Protein AF-A0A354IYD2-F1 (afdb_monomer_lite)

pLDDT: mean 78.82, std 22.18, range [37.38, 97.06]

Sequence (117 aa):
MNTYEIEALPAQILPDHYYRPKVRNRRDLLRRWYMNLEVVHVSRGAIQLKSGDKHVRVLGEALIASAPTEPSYVIYLSSLNEWEIPPDVALNETEKQDIVSAIRKHFQDSSLIVEFE

Foldseek 3Di:
DDDDDDDDDDDDDDDDDDDDPPDDDPVVVVVPAAQPWAFPDDDQFWTWIDRVQWIAIWTWGADDDPDLPDARIETELVRQFAIPVVGPHGDDPRSSVNVVVNVCVVCVVVSGHYHYD

Radius of gyration: 26.14 Å; chains: 1; bounding box: 48×88×35 Å

Structure (mmCIF, N/CA/C/O backbone):
data_AF-A0A354IYD2-F1
#
_entry.id   AF-A0A354IYD2-F1
#
loop_
_atom_site.group_PDB
_atom_site.id
_atom_site.type_symbol
_atom_s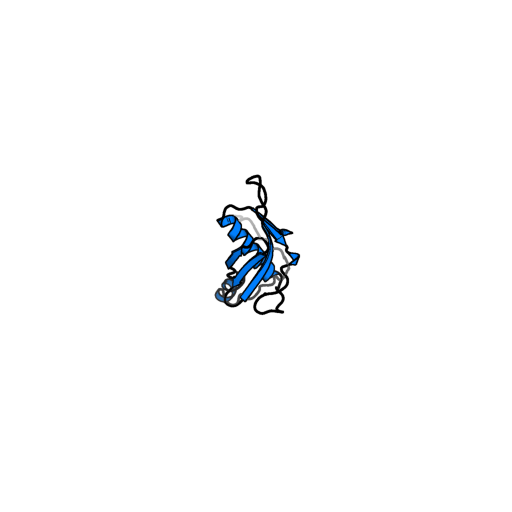ite.label_atom_id
_atom_site.label_alt_id
_atom_site.label_comp_id
_atom_site.label_asym_id
_atom_site.label_entity_id
_atom_site.label_seq_id
_atom_site.pdbx_PDB_ins_code
_atom_site.Cartn_x
_atom_site.Cartn_y
_atom_site.Cartn_z
_atom_site.occupancy
_atom_site.B_iso_or_equiv
_atom_site.auth_seq_id
_atom_site.auth_comp_id
_atom_site.auth_asym_id
_atom_site.auth_atom_id
_atom_site.pdbx_PDB_model_num
ATOM 1 N N . MET A 1 1 ? 32.714 78.126 10.756 1.00 41.38 1 MET A N 1
ATOM 2 C CA . MET A 1 1 ? 31.511 77.278 10.887 1.00 41.38 1 MET A CA 1
ATOM 3 C C . MET A 1 1 ? 31.955 75.847 10.659 1.00 41.38 1 MET A C 1
ATOM 5 O O . MET A 1 1 ? 32.345 75.516 9.548 1.00 41.38 1 MET A O 1
ATOM 9 N N . ASN A 1 2 ? 32.019 75.072 11.741 1.00 37.38 2 ASN A N 1
ATOM 10 C CA . ASN A 1 2 ? 32.428 73.668 11.747 1.00 37.38 2 ASN A CA 1
ATOM 11 C C . ASN A 1 2 ? 31.279 72.797 11.237 1.00 37.38 2 ASN A C 1
ATOM 13 O O . ASN A 1 2 ? 30.145 72.982 11.675 1.00 37.38 2 ASN A O 1
ATOM 17 N N . THR A 1 3 ? 31.584 71.844 10.359 1.00 41.84 3 THR A N 1
ATOM 18 C CA . THR A 1 3 ? 30.668 70.757 9.989 1.00 41.84 3 THR A CA 1
ATOM 19 C C . THR A 1 3 ? 31.317 69.450 10.425 1.00 41.84 3 THR A C 1
ATOM 21 O O . THR A 1 3 ? 32.501 69.240 10.172 1.00 41.84 3 THR A O 1
ATOM 24 N N . TYR A 1 4 ? 30.556 68.646 11.160 1.00 49.47 4 TYR A N 1
ATOM 25 C CA . TYR A 1 4 ? 30.983 67.417 11.819 1.00 49.47 4 TYR A CA 1
ATOM 26 C C . TYR A 1 4 ? 31.017 66.209 10.860 1.00 49.47 4 TYR A C 1
ATOM 28 O O . TYR A 1 4 ? 30.323 66.201 9.846 1.00 49.47 4 TYR A O 1
ATOM 36 N N . GLU A 1 5 ? 31.852 65.241 11.258 1.00 43.84 5 GLU A N 1
ATOM 37 C CA . GLU A 1 5 ? 32.074 63.831 10.867 1.00 43.84 5 GLU A CA 1
ATOM 38 C C . GLU A 1 5 ? 30.857 63.079 10.262 1.00 43.84 5 GLU A C 1
ATOM 40 O O . GLU A 1 5 ? 29.709 63.447 10.486 1.00 43.84 5 GLU A O 1
ATOM 45 N N . ILE A 1 6 ? 31.003 61.990 9.493 1.00 48.09 6 ILE A N 1
ATOM 46 C CA . ILE A 1 6 ? 31.427 60.650 9.953 1.00 48.09 6 ILE A CA 1
ATOM 47 C C . ILE A 1 6 ? 31.894 59.800 8.755 1.00 48.09 6 ILE A C 1
ATOM 49 O O . ILE A 1 6 ? 31.168 59.627 7.775 1.00 48.09 6 ILE A O 1
ATOM 53 N N . GLU A 1 7 ? 33.095 59.229 8.871 1.00 41.41 7 GLU A N 1
ATOM 54 C CA . GLU A 1 7 ? 33.611 58.153 8.020 1.00 41.41 7 GLU A CA 1
ATOM 55 C C . GLU A 1 7 ? 32.819 56.856 8.270 1.00 41.41 7 GLU A C 1
ATOM 57 O O . GLU A 1 7 ? 32.752 56.353 9.392 1.00 41.41 7 GLU A O 1
ATOM 62 N N . ALA A 1 8 ? 32.208 56.296 7.224 1.00 45.50 8 ALA A N 1
ATOM 63 C CA . ALA A 1 8 ? 31.576 54.984 7.299 1.00 45.50 8 ALA A CA 1
ATOM 64 C C . ALA A 1 8 ? 32.642 53.881 7.176 1.00 45.50 8 ALA A C 1
ATOM 66 O O . ALA A 1 8 ? 33.359 53.793 6.180 1.00 45.50 8 ALA A O 1
ATOM 67 N N . LEU A 1 9 ? 32.726 53.046 8.212 1.00 47.72 9 LEU A N 1
ATOM 68 C CA . LEU A 1 9 ? 33.624 51.897 8.341 1.00 47.72 9 LEU A CA 1
ATOM 69 C C . LEU A 1 9 ? 33.451 50.864 7.202 1.00 47.72 9 LEU A C 1
ATOM 71 O O . LEU A 1 9 ? 32.339 50.682 6.699 1.00 47.72 9 LEU A O 1
ATOM 75 N N . PRO A 1 10 ? 34.516 50.126 6.827 1.00 41.94 10 PRO A N 1
ATOM 76 C CA . PRO A 1 10 ? 34.454 49.101 5.789 1.00 41.94 10 PRO A CA 1
ATOM 77 C C . PRO A 1 10 ? 33.626 47.884 6.223 1.00 41.94 10 PRO A C 1
ATOM 79 O O . PRO A 1 10 ? 33.789 47.346 7.320 1.00 41.94 10 PRO A O 1
ATOM 82 N N . ALA A 1 11 ? 32.751 47.435 5.321 1.00 46.91 11 ALA A N 1
ATOM 83 C CA . ALA A 1 11 ? 31.946 46.234 5.487 1.00 46.91 11 ALA A CA 1
ATOM 84 C C . ALA A 1 11 ? 32.838 44.992 5.650 1.00 46.91 11 ALA A C 1
ATOM 86 O O . ALA A 1 11 ? 33.776 44.753 4.891 1.00 46.91 11 ALA A O 1
ATOM 87 N N . GLN A 1 12 ? 32.518 44.229 6.687 1.00 43.38 12 GLN A N 1
ATOM 88 C CA . GLN A 1 12 ? 33.233 43.058 7.165 1.00 43.38 12 GLN A CA 1
ATOM 89 C C . GLN A 1 12 ? 33.208 41.908 6.146 1.00 43.38 12 GLN A C 1
ATOM 91 O O . GLN A 1 12 ? 32.229 41.683 5.438 1.00 43.38 12 GLN A O 1
ATOM 96 N N . ILE A 1 13 ? 34.312 41.166 6.120 1.00 47.31 13 ILE A N 1
ATOM 97 C CA . ILE A 1 13 ? 34.536 39.925 5.378 1.00 47.31 13 ILE A CA 1
ATOM 98 C C . ILE A 1 13 ? 33.682 38.802 5.993 1.00 47.31 13 ILE A C 1
ATOM 100 O O . ILE A 1 13 ? 33.767 38.569 7.196 1.00 47.31 13 ILE A O 1
ATOM 104 N N . LEU A 1 14 ? 32.940 38.054 5.168 1.00 46.16 14 LEU A N 1
ATOM 105 C CA . LEU A 1 14 ? 32.462 36.699 5.480 1.00 46.16 14 LEU A CA 1
ATOM 106 C C . LEU A 1 14 ? 32.721 35.774 4.271 1.00 46.16 14 LEU A C 1
ATOM 108 O O . LEU A 1 14 ? 32.461 36.197 3.140 1.00 46.16 14 LEU A O 1
ATOM 112 N N . PRO A 1 15 ? 33.257 34.553 4.476 1.00 44.22 15 PRO A N 1
ATOM 113 C CA . PRO A 1 15 ? 33.593 33.612 3.413 1.00 44.22 15 PRO A CA 1
ATOM 114 C C . PRO A 1 15 ? 32.440 32.631 3.118 1.00 44.22 15 PRO A C 1
ATOM 116 O O . PRO A 1 15 ? 31.355 32.718 3.684 1.00 44.22 15 PRO A O 1
ATOM 119 N N . ASP A 1 16 ? 32.750 31.677 2.245 1.00 39.44 16 ASP A N 1
ATOM 120 C CA . ASP A 1 16 ? 31.998 30.486 1.850 1.00 39.44 16 ASP A CA 1
ATOM 121 C C . ASP A 1 16 ? 31.083 30.610 0.629 1.00 39.44 16 ASP A C 1
ATOM 123 O O . ASP A 1 16 ? 29.908 30.975 0.651 1.00 39.44 16 ASP A O 1
ATOM 127 N N . HIS A 1 17 ? 31.700 30.202 -0.482 1.00 40.44 17 HIS A N 1
ATOM 128 C CA . HIS A 1 17 ? 31.103 29.645 -1.680 1.00 40.44 17 HIS A CA 1
ATOM 129 C C . HIS A 1 17 ? 29.883 28.760 -1.371 1.00 40.44 17 HIS A C 1
ATOM 131 O O . HIS A 1 17 ? 29.985 27.542 -1.233 1.00 40.44 17 HIS A O 1
ATOM 137 N N . TYR A 1 18 ? 28.695 29.359 -1.370 1.00 39.25 18 TYR A N 1
ATOM 138 C CA . TYR A 1 18 ? 27.458 28.610 -1.524 1.00 39.25 18 TYR A CA 1
ATOM 139 C C . TYR A 1 18 ? 27.398 28.033 -2.941 1.00 39.25 18 TYR A C 1
ATOM 141 O O . TYR A 1 18 ? 27.352 28.753 -3.943 1.00 39.25 18 TYR A O 1
ATOM 149 N N . TYR A 1 19 ? 27.387 26.704 -3.012 1.00 38.22 19 TYR A N 1
ATOM 150 C CA . TYR A 1 19 ? 27.071 25.935 -4.207 1.00 38.22 19 TYR A CA 1
ATOM 151 C C . TYR A 1 19 ? 25.720 26.406 -4.764 1.00 38.22 19 TYR A C 1
ATOM 153 O O . TYR A 1 19 ? 24.669 26.185 -4.164 1.00 38.22 19 TYR A O 1
ATOM 161 N N . ARG A 1 20 ? 25.738 27.082 -5.916 1.00 39.16 20 ARG A N 1
ATOM 162 C CA . ARG A 1 20 ? 24.530 27.488 -6.642 1.00 39.16 20 ARG A CA 1
ATOM 163 C C . ARG A 1 20 ? 24.255 26.435 -7.717 1.00 39.16 20 ARG A C 1
ATOM 165 O O . ARG A 1 20 ? 24.876 26.508 -8.781 1.00 39.16 20 ARG A O 1
ATOM 172 N N . PRO A 1 21 ? 23.361 25.450 -7.507 1.00 39.34 21 PRO A N 1
ATOM 173 C CA . PRO A 1 21 ? 23.020 24.543 -8.585 1.00 39.34 21 PRO A CA 1
ATOM 174 C C . PRO A 1 21 ? 22.299 25.344 -9.672 1.00 39.34 21 PRO A C 1
ATOM 176 O O . PRO A 1 21 ? 21.326 26.063 -9.437 1.00 39.34 21 PRO A O 1
ATOM 179 N N . LYS A 1 22 ? 22.840 25.250 -10.884 1.00 43.50 22 LYS A N 1
ATOM 180 C CA . LYS A 1 22 ? 22.335 25.891 -12.095 1.00 43.50 22 LYS A CA 1
ATOM 181 C C . LYS A 1 22 ? 20.978 25.260 -12.423 1.00 43.50 22 LYS A C 1
ATOM 183 O O . LYS A 1 22 ? 20.919 24.165 -12.974 1.00 43.50 22 LYS A O 1
ATOM 188 N N . VAL A 1 23 ? 19.894 25.927 -12.026 1.00 50.09 23 VAL A N 1
ATOM 189 C CA . VAL A 1 23 ? 18.515 25.466 -12.242 1.00 50.09 23 VAL A CA 1
ATOM 190 C C . VAL A 1 23 ? 18.255 25.370 -13.743 1.00 50.09 23 VAL A C 1
ATOM 192 O O . VAL A 1 23 ? 18.048 26.374 -14.425 1.00 50.09 23 VAL A O 1
ATOM 195 N N . ARG A 1 24 ? 18.282 24.143 -14.266 1.00 45.31 24 ARG A N 1
ATOM 196 C CA . ARG A 1 24 ? 17.860 23.820 -15.626 1.00 45.31 24 ARG A CA 1
ATOM 197 C C . ARG A 1 24 ? 16.414 23.328 -15.540 1.00 45.31 24 ARG A C 1
ATOM 199 O O . ARG A 1 24 ? 16.153 22.265 -15.004 1.00 45.31 24 ARG A O 1
ATOM 206 N N . ASN A 1 25 ? 15.508 24.159 -16.051 1.00 42.56 25 ASN A N 1
ATOM 207 C CA . ASN A 1 25 ? 14.113 23.872 -16.400 1.00 42.56 25 ASN A CA 1
ATOM 208 C C . ASN A 1 25 ? 13.136 23.472 -15.264 1.00 42.56 25 ASN A C 1
ATOM 210 O O . ASN A 1 25 ? 13.089 22.339 -14.799 1.00 42.56 25 ASN A O 1
ATOM 214 N N . ARG A 1 26 ? 12.228 24.395 -14.900 1.00 48.31 26 ARG A N 1
ATOM 215 C CA . ARG A 1 26 ? 11.112 24.159 -13.952 1.00 48.31 26 ARG A CA 1
ATOM 216 C C . ARG A 1 26 ? 10.166 23.022 -14.367 1.00 48.31 26 ARG A C 1
ATOM 218 O O . ARG A 1 26 ? 9.500 22.457 -13.510 1.00 48.31 26 ARG A O 1
ATOM 225 N N . ARG A 1 27 ? 10.096 22.686 -15.658 1.00 47.09 27 ARG A N 1
ATOM 226 C CA . ARG A 1 27 ? 9.231 21.606 -16.165 1.00 47.09 27 ARG A CA 1
ATOM 227 C C . ARG A 1 27 ? 9.774 20.208 -15.848 1.00 47.09 27 ARG A C 1
ATOM 229 O O . ARG A 1 27 ? 8.975 19.300 -15.650 1.00 47.09 27 ARG A O 1
ATOM 236 N N . ASP A 1 28 ? 11.091 20.063 -15.703 1.00 46.91 28 ASP A N 1
ATOM 237 C CA . ASP A 1 28 ? 11.719 18.799 -15.295 1.00 46.91 28 ASP A CA 1
ATOM 238 C C . ASP A 1 28 ? 11.658 18.594 -13.771 1.00 46.91 28 ASP A C 1
ATOM 240 O O . ASP A 1 28 ? 11.652 17.464 -13.294 1.00 46.91 28 ASP A O 1
ATOM 244 N N . LEU A 1 29 ? 11.530 19.680 -12.998 1.00 46.97 29 LEU A N 1
ATOM 245 C CA . LEU A 1 29 ? 11.356 19.637 -11.541 1.00 46.97 29 LEU A CA 1
ATOM 246 C C . LEU A 1 29 ? 9.940 19.236 -11.096 1.00 46.97 29 LEU A C 1
ATOM 248 O O . LEU A 1 29 ? 9.785 18.780 -9.973 1.00 46.97 29 LEU A O 1
ATOM 252 N N . LEU A 1 30 ? 8.930 19.370 -11.962 1.00 49.78 30 LEU A N 1
ATOM 253 C CA . LEU A 1 30 ? 7.541 18.976 -11.671 1.00 49.78 30 LEU A CA 1
ATOM 254 C C . LEU A 1 30 ? 7.183 17.569 -12.176 1.00 49.78 30 LEU A C 1
ATOM 256 O O . LEU A 1 30 ? 6.158 17.025 -11.787 1.00 49.78 30 LEU A O 1
ATOM 260 N N . ARG A 1 31 ? 8.021 16.964 -13.030 1.00 46.50 31 ARG A N 1
ATOM 261 C CA . ARG A 1 31 ? 7.924 15.540 -13.413 1.00 46.50 31 ARG A CA 1
ATOM 262 C C . ARG A 1 31 ? 8.682 14.612 -12.465 1.00 46.50 31 ARG A C 1
ATOM 264 O O . ARG A 1 31 ? 8.697 13.402 -12.662 1.00 46.50 31 ARG A O 1
ATOM 271 N N . ARG A 1 32 ? 9.346 15.185 -11.465 1.00 50.34 32 ARG A N 1
ATOM 272 C CA . ARG A 1 32 ? 10.131 14.475 -10.470 1.00 50.34 32 ARG A CA 1
ATOM 273 C C . ARG A 1 32 ? 9.260 14.362 -9.214 1.00 50.34 32 ARG A C 1
ATOM 275 O O . ARG A 1 32 ? 8.917 15.389 -8.639 1.00 50.34 32 ARG A O 1
ATOM 282 N N . TRP A 1 33 ? 8.956 13.125 -8.817 1.00 49.34 33 TRP A N 1
ATOM 283 C CA . TRP A 1 33 ? 8.508 12.723 -7.470 1.00 49.34 33 TRP A CA 1
ATOM 284 C C . TRP A 1 33 ? 7.008 12.674 -7.148 1.00 49.34 33 TRP A C 1
ATOM 286 O O . TRP A 1 33 ? 6.621 13.052 -6.054 1.00 49.34 33 TRP A O 1
ATOM 296 N N . TYR A 1 34 ? 6.176 12.151 -8.043 1.00 53.97 34 TYR A N 1
ATOM 297 C CA . TYR A 1 34 ? 5.090 11.264 -7.605 1.00 53.97 34 TYR A CA 1
ATOM 298 C C . TYR A 1 34 ? 4.936 10.205 -8.688 1.00 53.97 34 TYR A C 1
ATOM 300 O O . TYR A 1 34 ? 4.509 10.518 -9.806 1.00 53.97 34 TYR A O 1
ATOM 308 N N . MET A 1 35 ? 5.298 8.952 -8.404 1.00 66.69 35 MET A N 1
ATOM 309 C CA . MET A 1 35 ? 4.641 7.885 -9.147 1.00 66.69 35 MET A CA 1
ATOM 310 C C . MET A 1 35 ? 3.134 8.034 -8.905 1.00 66.69 35 MET A C 1
ATOM 312 O O . MET A 1 35 ? 2.697 8.091 -7.758 1.00 66.69 35 MET A O 1
ATOM 316 N N . ASN A 1 36 ? 2.338 8.112 -9.975 1.00 84.25 36 ASN A N 1
ATOM 317 C CA . ASN A 1 36 ? 0.877 8.050 -9.879 1.00 84.25 36 ASN A CA 1
ATOM 318 C C . ASN A 1 36 ? 0.474 6.608 -9.554 1.00 84.25 36 ASN A C 1
ATOM 320 O O . ASN A 1 36 ? -0.018 5.884 -10.415 1.00 84.25 36 ASN A O 1
ATOM 324 N N . LEU A 1 37 ? 0.789 6.184 -8.333 1.00 90.31 37 LEU A N 1
ATOM 325 C CA . LEU A 1 37 ? 0.432 4.888 -7.796 1.00 90.31 37 LEU A CA 1
ATOM 326 C C . LEU A 1 37 ? -0.999 4.945 -7.290 1.00 90.31 37 LEU A C 1
ATOM 328 O O . LEU A 1 37 ? -1.328 5.707 -6.382 1.00 90.31 37 LEU A O 1
ATOM 332 N N . GLU A 1 38 ? -1.839 4.118 -7.889 1.00 94.12 38 GLU A N 1
ATOM 333 C CA . GLU A 1 38 ? -3.224 3.940 -7.490 1.00 94.12 38 GLU A CA 1
ATOM 334 C C . GLU A 1 38 ? -3.393 2.558 -6.869 1.00 94.12 38 GLU A C 1
ATOM 336 O O . GLU A 1 38 ? -2.952 1.558 -7.439 1.00 94.12 38 GLU A O 1
ATOM 341 N N . VAL A 1 39 ? -4.038 2.500 -5.704 1.00 95.62 39 VAL A N 1
ATOM 342 C CA . VAL A 1 39 ? -4.488 1.238 -5.112 1.00 95.62 39 VAL A CA 1
ATOM 343 C C . VAL A 1 39 ? -5.678 0.742 -5.925 1.00 95.62 39 VAL A C 1
ATOM 345 O O . VAL A 1 39 ? -6.749 1.342 -5.893 1.00 95.62 39 VAL A O 1
ATOM 348 N N . VAL A 1 40 ? -5.490 -0.356 -6.654 1.00 96.69 40 VAL A N 1
ATOM 349 C CA . VAL A 1 40 ? -6.518 -0.910 -7.552 1.00 96.69 40 VAL A CA 1
ATOM 350 C C . VAL A 1 40 ? -7.263 -2.090 -6.946 1.00 96.69 40 VAL A C 1
ATOM 352 O O . VAL A 1 40 ? -8.364 -2.421 -7.383 1.00 96.69 40 VAL A O 1
ATOM 355 N N . HIS A 1 41 ? -6.659 -2.759 -5.964 1.00 96.25 41 HIS A N 1
ATOM 356 C CA . HIS A 1 41 ? -7.267 -3.902 -5.305 1.00 96.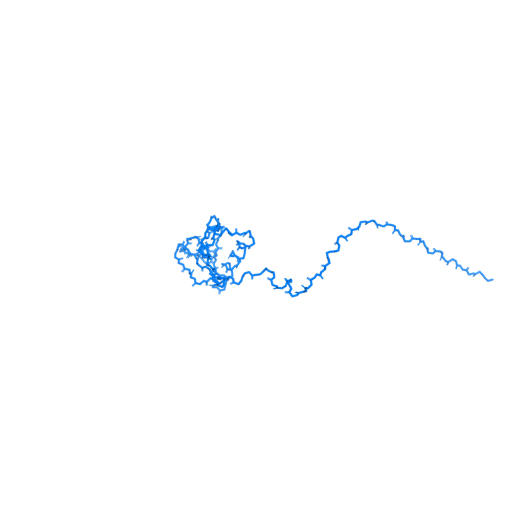25 41 HIS A CA 1
ATOM 357 C C . HIS A 1 41 ? -6.719 -4.076 -3.889 1.00 96.25 41 HIS A C 1
ATOM 359 O O . HIS A 1 41 ? -5.507 -4.061 -3.679 1.00 96.25 41 HIS A O 1
ATOM 365 N N . VAL A 1 42 ? -7.621 -4.295 -2.933 1.00 96.00 42 VAL A N 1
ATOM 366 C CA . VAL A 1 42 ? -7.306 -4.654 -1.547 1.00 96.00 42 VAL A CA 1
ATOM 367 C C . VAL A 1 42 ? -7.972 -5.995 -1.263 1.00 96.00 42 VAL A C 1
ATOM 369 O O . VAL A 1 42 ? -9.186 -6.140 -1.403 1.00 96.00 42 VAL A O 1
ATOM 372 N N . SER A 1 43 ? -7.167 -6.984 -0.889 1.00 96.00 43 SER A N 1
ATOM 373 C CA . SER A 1 43 ? -7.621 -8.314 -0.476 1.00 96.00 43 SER A CA 1
ATOM 374 C C . SER A 1 43 ? -7.321 -8.528 1.008 1.00 96.00 43 SER A C 1
ATOM 376 O O . SER A 1 43 ? -6.752 -7.660 1.655 1.00 96.00 43 SER A O 1
ATOM 378 N N . ARG A 1 44 ? -7.649 -9.702 1.561 1.00 94.75 44 ARG A N 1
ATOM 379 C CA . ARG A 1 44 ? -7.292 -10.025 2.955 1.00 94.75 44 ARG A CA 1
ATOM 380 C C . ARG A 1 44 ? -5.786 -10.124 3.217 1.00 94.75 44 ARG A C 1
ATOM 382 O O . ARG A 1 44 ? -5.390 -9.949 4.359 1.00 94.75 44 ARG A O 1
ATOM 389 N N . GLY A 1 45 ? -4.990 -10.472 2.203 1.00 96.31 45 GLY A N 1
ATOM 390 C CA . GLY A 1 45 ? -3.572 -10.823 2.368 1.00 96.31 45 GLY A CA 1
ATOM 391 C C . GLY A 1 45 ? -2.594 -9.952 1.576 1.00 96.31 45 GLY A C 1
ATOM 392 O O . GLY A 1 45 ? -1.386 -10.187 1.597 1.00 96.31 45 GLY A O 1
ATOM 393 N N . ALA A 1 46 ? -3.103 -9.014 0.777 1.00 96.44 46 ALA A N 1
ATOM 394 C CA . ALA A 1 46 ? -2.282 -8.183 -0.092 1.00 96.44 46 ALA A CA 1
ATOM 395 C C . ALA A 1 46 ? -3.051 -6.986 -0.657 1.00 96.44 46 ALA A C 1
ATOM 397 O O . ALA A 1 46 ? -4.266 -7.057 -0.875 1.00 96.44 46 ALA A O 1
ATOM 398 N N . ILE A 1 47 ? -2.291 -5.952 -1.008 1.00 97.00 47 ILE A N 1
ATOM 399 C CA . ILE A 1 47 ? -2.726 -4.775 -1.757 1.00 97.00 47 ILE A CA 1
ATOM 400 C C . ILE A 1 47 ? -1.999 -4.742 -3.097 1.00 97.00 47 ILE A C 1
ATOM 402 O O . ILE A 1 47 ? -0.789 -4.950 -3.158 1.00 97.00 47 ILE A O 1
ATOM 406 N N . GLN A 1 48 ? -2.733 -4.466 -4.170 1.00 96.94 48 GLN A N 1
ATOM 407 C CA . GLN A 1 48 ? -2.169 -4.245 -5.497 1.00 96.94 48 GLN A CA 1
ATOM 408 C C . GLN A 1 48 ? -2.237 -2.763 -5.848 1.00 96.94 48 GLN A C 1
ATOM 410 O O . GLN A 1 48 ? -3.294 -2.133 -5.725 1.00 96.94 48 GLN A O 1
ATOM 415 N N . LEU A 1 49 ? -1.115 -2.228 -6.324 1.00 96.19 49 LEU A N 1
ATOM 416 C CA . LEU A 1 49 ? -1.013 -0.867 -6.831 1.00 96.19 49 LEU A CA 1
ATOM 417 C C . LEU A 1 49 ? -0.530 -0.857 -8.276 1.00 96.19 49 LEU A C 1
ATOM 419 O O . LEU A 1 49 ? 0.230 -1.735 -8.695 1.00 96.19 49 LEU A O 1
ATOM 423 N N . LYS A 1 50 ? -0.947 0.160 -9.031 1.00 95.12 50 LYS A N 1
ATOM 424 C CA . LYS A 1 50 ? -0.542 0.356 -10.427 1.00 95.12 50 LYS A CA 1
ATOM 425 C C . LYS A 1 50 ? -0.012 1.756 -10.679 1.00 95.12 50 LYS A C 1
ATOM 427 O O . LYS A 1 50 ? -0.523 2.712 -10.109 1.00 95.12 50 LYS A O 1
ATOM 432 N N . SER A 1 51 ? 0.973 1.868 -11.566 1.00 91.00 51 SER A N 1
ATOM 433 C CA . SER A 1 51 ? 1.478 3.134 -12.107 1.00 91.00 51 SER A CA 1
ATOM 434 C C . SER A 1 51 ? 1.789 2.959 -13.594 1.00 91.00 51 SER A C 1
ATOM 436 O O . SER A 1 51 ? 2.831 2.417 -13.972 1.00 91.00 51 SER A O 1
ATOM 438 N N . GLY A 1 52 ? 0.847 3.362 -14.453 1.00 88.94 52 GLY A N 1
ATOM 439 C CA . GLY A 1 52 ? 0.880 3.014 -15.878 1.00 88.94 52 GLY A CA 1
ATOM 440 C C . GLY A 1 52 ? 0.849 1.495 -16.071 1.00 88.94 52 GLY A C 1
ATOM 441 O O . GLY A 1 52 ? -0.004 0.822 -15.499 1.00 88.94 52 GLY A O 1
ATOM 442 N N . ASP A 1 53 ? 1.813 0.962 -16.823 1.00 88.88 53 ASP A N 1
ATOM 443 C CA . ASP A 1 53 ? 1.955 -0.482 -17.077 1.00 88.88 53 ASP A CA 1
ATOM 444 C C . ASP A 1 53 ? 2.672 -1.241 -15.945 1.00 88.88 53 ASP A C 1
ATOM 446 O O . ASP A 1 53 ? 2.863 -2.455 -16.031 1.00 88.88 53 ASP A O 1
ATOM 450 N N . LYS A 1 54 ? 3.107 -0.537 -14.891 1.00 92.25 54 LYS A N 1
ATOM 451 C CA . LYS A 1 54 ? 3.801 -1.146 -13.754 1.00 92.25 54 LYS A CA 1
ATOM 452 C C . LYS A 1 54 ? 2.828 -1.543 -12.659 1.00 92.25 54 LYS A C 1
ATOM 454 O O . LYS A 1 54 ? 1.963 -0.744 -12.293 1.00 92.25 54 LYS A O 1
ATOM 459 N N . HIS A 1 55 ? 3.021 -2.722 -12.080 1.00 94.88 55 HIS A N 1
ATOM 460 C CA . HIS A 1 55 ? 2.227 -3.218 -10.958 1.00 94.88 55 HIS A CA 1
ATOM 461 C C . HIS A 1 55 ? 3.121 -3.619 -9.796 1.00 94.88 55 HIS A C 1
ATOM 463 O O . HIS A 1 55 ? 4.184 -4.204 -10.000 1.00 94.88 55 HIS A O 1
ATOM 469 N N . VAL A 1 56 ? 2.662 -3.360 -8.580 1.00 95.69 56 VAL A N 1
ATOM 470 C CA . VAL A 1 56 ? 3.296 -3.853 -7.360 1.00 95.69 56 VAL A CA 1
ATOM 471 C C . VAL A 1 56 ? 2.250 -4.509 -6.477 1.00 95.69 56 VAL A C 1
ATOM 473 O O . VAL A 1 56 ? 1.135 -4.005 -6.325 1.00 95.69 56 VAL A O 1
ATOM 476 N N . ARG A 1 57 ? 2.632 -5.635 -5.885 1.00 96.06 57 ARG A N 1
ATOM 477 C CA . ARG A 1 57 ? 1.848 -6.341 -4.883 1.00 96.06 57 ARG A CA 1
ATOM 478 C C . ARG A 1 57 ? 2.563 -6.235 -3.544 1.00 96.06 57 ARG A C 1
ATOM 480 O O . ARG A 1 57 ? 3.706 -6.654 -3.418 1.00 96.06 57 ARG A O 1
ATOM 487 N N . VAL A 1 58 ? 1.865 -5.703 -2.552 1.00 96.12 58 VAL A N 1
ATOM 488 C CA . VAL A 1 58 ? 2.358 -5.527 -1.184 1.00 96.12 58 VAL A CA 1
ATOM 489 C C . VAL A 1 58 ? 1.611 -6.494 -0.285 1.00 96.12 58 VAL A C 1
ATOM 491 O O . VAL A 1 58 ? 0.381 -6.537 -0.324 1.00 96.12 58 VAL A O 1
ATOM 494 N N . LEU A 1 59 ? 2.329 -7.297 0.493 1.00 97.06 59 LEU A N 1
ATOM 495 C CA . LEU A 1 59 ? 1.721 -8.238 1.430 1.00 97.06 59 LEU A CA 1
ATOM 496 C C . LEU A 1 59 ? 1.289 -7.525 2.712 1.00 97.06 59 LEU A C 1
ATOM 498 O O . LEU A 1 59 ? 1.863 -6.513 3.116 1.00 97.06 59 LEU A O 1
ATOM 502 N N . GLY A 1 60 ? 0.271 -8.080 3.354 1.00 96.56 60 GLY A N 1
ATOM 503 C CA . GLY A 1 60 ? -0.227 -7.595 4.630 1.00 96.56 60 GLY A CA 1
ATOM 504 C C . GLY A 1 60 ? -1.420 -8.411 5.101 1.00 96.56 60 GLY A C 1
ATOM 505 O O . GLY A 1 60 ? -1.720 -9.451 4.517 1.00 96.56 60 GLY A O 1
ATOM 506 N N . GLU A 1 61 ? -2.120 -7.924 6.114 1.00 96.94 61 GLU A N 1
ATOM 507 C CA . GLU A 1 61 ? -3.229 -8.636 6.741 1.00 96.94 61 GLU A CA 1
ATOM 508 C C . GLU A 1 61 ? -4.382 -7.687 7.071 1.00 96.94 61 GLU A C 1
ATOM 510 O O . GLU A 1 61 ? -4.191 -6.649 7.704 1.00 96.94 61 GLU A O 1
ATOM 515 N N . ALA A 1 62 ? -5.591 -8.056 6.645 1.00 95.38 62 ALA A N 1
ATOM 516 C CA . ALA A 1 62 ? -6.815 -7.377 7.049 1.00 95.38 62 ALA A CA 1
ATOM 517 C C . ALA A 1 62 ? -7.225 -7.810 8.462 1.00 95.38 62 ALA A C 1
ATOM 519 O O . ALA A 1 62 ? -7.430 -8.998 8.719 1.00 95.38 62 ALA A O 1
ATOM 520 N N . LEU A 1 63 ? -7.419 -6.837 9.349 1.00 94.00 63 LEU A N 1
ATOM 521 C CA . LEU A 1 63 ? -7.778 -7.059 10.744 1.00 94.00 63 LEU A CA 1
ATOM 522 C C . LEU A 1 63 ? -9.264 -6.786 10.990 1.00 94.00 63 LEU A C 1
ATOM 524 O O . LEU A 1 63 ? -9.887 -5.936 10.352 1.00 94.00 63 LEU A O 1
ATOM 528 N N . ILE A 1 64 ? -9.836 -7.496 11.963 1.00 90.19 64 ILE A N 1
ATOM 529 C CA . ILE A 1 64 ? -11.160 -7.174 12.501 1.00 90.19 64 ILE A CA 1
ATOM 530 C C . ILE A 1 64 ? -10.948 -6.168 13.633 1.00 90.19 64 ILE A C 1
ATOM 532 O O . ILE A 1 64 ? -10.678 -6.557 14.767 1.00 90.19 64 ILE A O 1
ATOM 536 N N . ALA A 1 65 ? -11.047 -4.879 13.312 1.00 84.25 65 ALA A N 1
ATOM 537 C CA . ALA A 1 65 ? -10.965 -3.818 14.309 1.00 84.25 65 ALA A CA 1
ATOM 538 C C . ALA A 1 65 ? -12.176 -3.889 15.254 1.00 84.25 65 ALA A C 1
ATOM 540 O O . ALA A 1 65 ? -13.329 -3.881 14.810 1.00 84.25 65 ALA A O 1
ATOM 541 N N . SER A 1 66 ? -11.914 -3.958 16.557 1.00 84.44 66 SER A N 1
ATOM 542 C CA . SER A 1 66 ? -12.938 -3.928 17.608 1.00 84.44 66 SER A CA 1
ATOM 543 C C . SER A 1 66 ? -13.266 -2.496 18.041 1.00 84.44 66 SER A C 1
ATOM 545 O O . SER A 1 66 ? -14.344 -2.251 18.588 1.00 84.44 66 SER A O 1
ATOM 547 N N . ALA A 1 67 ? -12.372 -1.540 17.758 1.00 87.94 67 ALA A N 1
ATOM 548 C CA . ALA A 1 67 ? -12.565 -0.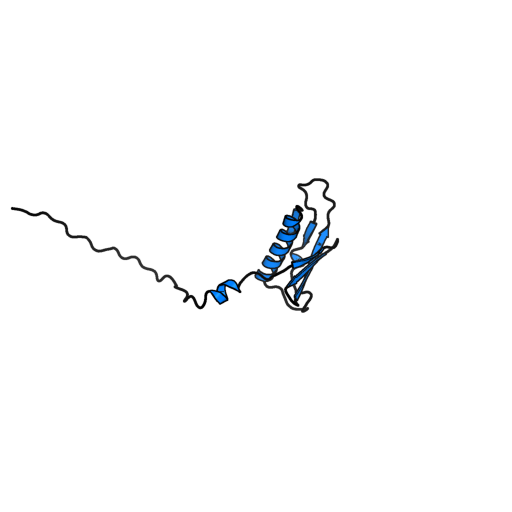115 18.011 1.00 87.94 67 ALA A CA 1
ATOM 549 C C . ALA A 1 67 ? -12.118 0.766 16.822 1.00 87.94 67 ALA A C 1
ATOM 551 O O . ALA A 1 67 ? -11.205 0.392 16.090 1.00 87.94 67 ALA A O 1
ATOM 552 N N . PRO A 1 68 ? -12.680 1.983 16.652 1.00 85.12 68 PRO A N 1
ATOM 553 C CA . PRO A 1 68 ? -12.297 2.903 15.569 1.00 85.12 68 PRO A CA 1
ATOM 554 C C . PRO A 1 68 ? -10.845 3.396 15.619 1.00 85.12 68 PRO A C 1
ATOM 556 O O . PRO A 1 68 ? -10.368 3.990 14.660 1.00 85.12 68 PRO A O 1
ATOM 559 N N . THR A 1 69 ? -10.164 3.216 16.752 1.00 88.88 69 THR A N 1
ATOM 560 C CA . THR A 1 69 ? -8.762 3.601 16.959 1.00 88.88 69 THR A CA 1
ATOM 561 C C . THR A 1 69 ? -7.780 2.481 16.625 1.00 88.88 69 THR A C 1
ATOM 563 O O . THR A 1 69 ? -6.574 2.701 16.690 1.00 88.88 69 THR A O 1
ATOM 566 N N . GLU A 1 70 ? -8.276 1.283 16.317 1.00 91.31 70 GLU A N 1
ATOM 567 C CA . GLU A 1 70 ? -7.453 0.122 15.993 1.00 91.31 70 GLU A CA 1
ATOM 568 C C . GLU A 1 70 ? -7.185 0.039 14.484 1.00 91.31 70 GLU A C 1
ATOM 570 O O . GLU A 1 70 ? -8.027 0.449 13.676 1.00 91.31 70 GLU A O 1
ATOM 575 N N . PRO A 1 71 ? -6.022 -0.496 14.079 1.00 92.88 71 PRO A N 1
ATOM 576 C CA . PRO A 1 71 ? -5.729 -0.730 12.677 1.00 92.88 71 PRO A CA 1
ATOM 577 C C . PRO A 1 71 ? -6.718 -1.733 12.081 1.00 92.88 71 PRO A C 1
ATOM 579 O O . PRO A 1 71 ? -6.978 -2.805 12.621 1.00 92.88 71 PRO A O 1
ATOM 582 N N . SER A 1 72 ? -7.241 -1.382 10.913 1.00 93.69 72 SER A N 1
ATOM 583 C CA . SER A 1 72 ? -8.045 -2.277 10.073 1.00 93.69 72 SER A CA 1
ATOM 584 C C . SER A 1 72 ? -7.182 -3.141 9.152 1.00 93.69 72 SER A C 1
ATOM 586 O O . SER A 1 72 ? -7.673 -4.088 8.537 1.00 93.69 72 SER A O 1
ATOM 588 N N . TYR A 1 73 ? -5.898 -2.799 9.026 1.00 96.56 73 TYR A N 1
ATOM 589 C CA . TYR A 1 73 ? -4.967 -3.456 8.124 1.00 96.56 73 TYR A CA 1
ATOM 590 C C . TYR A 1 73 ? -3.518 -3.246 8.582 1.00 96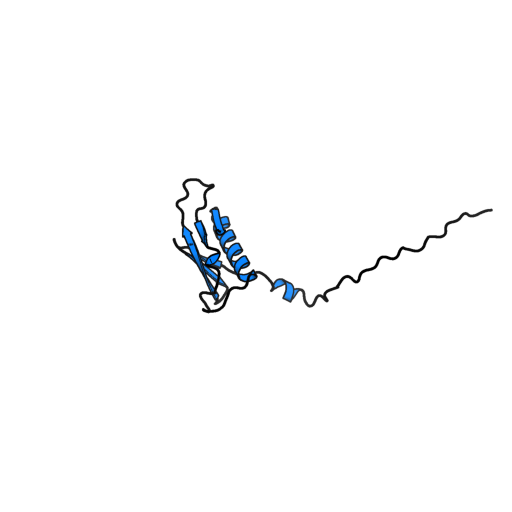.56 73 TYR A C 1
ATOM 592 O O . TYR A 1 73 ? -3.167 -2.143 9.006 1.00 96.56 73 TYR A O 1
ATOM 600 N N . VAL A 1 74 ? -2.679 -4.272 8.438 1.00 96.50 74 VAL A N 1
ATOM 601 C CA . VAL A 1 74 ? -1.221 -4.209 8.648 1.00 96.50 74 VAL A CA 1
ATOM 602 C C . VAL A 1 74 ? -0.512 -4.483 7.328 1.00 96.50 74 VAL A C 1
ATOM 604 O O . VAL A 1 74 ? -0.874 -5.411 6.607 1.00 96.50 74 VAL A O 1
ATOM 607 N N . ILE A 1 75 ? 0.484 -3.672 6.987 1.00 96.88 75 ILE A N 1
ATOM 608 C CA . ILE A 1 75 ? 1.278 -3.781 5.760 1.00 96.88 75 ILE A CA 1
ATOM 609 C C . ILE A 1 75 ? 2.696 -4.197 6.111 1.00 96.88 75 ILE A C 1
ATOM 611 O O . ILE A 1 75 ? 3.359 -3.506 6.877 1.00 96.88 75 ILE A O 1
ATOM 615 N N . TYR A 1 76 ? 3.191 -5.262 5.481 1.00 96.12 76 TYR A N 1
ATOM 616 C CA . TYR A 1 76 ? 4.561 -5.722 5.687 1.00 96.12 76 TYR A CA 1
ATOM 617 C C . TYR A 1 76 ? 5.507 -4.980 4.740 1.00 96.12 76 TYR A C 1
ATOM 619 O O . TYR A 1 76 ? 5.573 -5.279 3.542 1.00 96.12 76 TYR A O 1
ATOM 627 N N . LEU A 1 77 ? 6.274 -4.025 5.261 1.00 93.06 77 LEU A N 1
ATOM 628 C CA . LEU A 1 77 ? 7.278 -3.261 4.515 1.00 93.06 77 LEU A CA 1
ATOM 629 C C . LEU A 1 77 ? 8.364 -4.170 3.933 1.00 93.06 77 LEU A C 1
ATOM 631 O O . LEU A 1 77 ? 8.884 -3.900 2.851 1.00 93.06 77 LEU A O 1
ATOM 635 N N . SER A 1 78 ? 8.647 -5.291 4.600 1.00 92.94 78 SER A N 1
ATOM 636 C CA . SER A 1 78 ? 9.552 -6.336 4.107 1.00 92.94 78 SER A CA 1
ATOM 637 C C . SER A 1 78 ? 9.105 -6.970 2.784 1.00 92.94 78 SER A C 1
ATOM 639 O O . SER A 1 78 ? 9.927 -7.577 2.101 1.00 92.94 78 SER A O 1
ATOM 641 N N . SER A 1 79 ? 7.836 -6.813 2.387 1.00 91.62 79 SER A N 1
ATOM 642 C CA . SER A 1 79 ? 7.325 -7.277 1.091 1.00 91.62 79 SER A CA 1
ATOM 643 C C . SER A 1 79 ? 7.558 -6.288 -0.059 1.00 91.62 79 SER A C 1
ATOM 645 O O . SER A 1 79 ? 7.415 -6.658 -1.224 1.00 91.62 79 SER A O 1
ATOM 647 N N . LEU A 1 80 ? 7.969 -5.049 0.238 1.00 92.31 80 LEU A N 1
ATOM 648 C CA . LEU A 1 80 ? 8.267 -4.012 -0.753 1.00 92.31 80 LEU A CA 1
ATOM 649 C C . LEU A 1 80 ? 9.683 -4.174 -1.310 1.00 92.31 80 LEU A C 1
ATOM 651 O O . LEU A 1 80 ? 10.581 -3.388 -0.997 1.00 92.31 80 LEU A O 1
ATOM 655 N N . ASN A 1 81 ? 9.896 -5.191 -2.142 1.00 90.44 81 ASN A N 1
ATOM 656 C CA . ASN A 1 81 ? 11.212 -5.454 -2.731 1.00 90.44 81 ASN A CA 1
ATOM 657 C C . ASN A 1 81 ? 11.247 -5.208 -4.231 1.00 90.44 81 ASN A C 1
ATOM 659 O O . ASN A 1 81 ? 12.164 -4.550 -4.716 1.00 90.44 81 ASN A O 1
ATOM 663 N N . GLU A 1 82 ? 10.247 -5.700 -4.952 1.00 90.25 82 GLU A N 1
ATOM 664 C CA . GLU A 1 82 ? 10.256 -5.762 -6.409 1.00 90.25 82 GLU A CA 1
ATOM 665 C C . GLU A 1 82 ? 8.890 -5.382 -6.978 1.00 90.25 82 GLU A C 1
ATOM 667 O O . GLU A 1 82 ? 7.851 -5.515 -6.324 1.00 90.25 82 GLU A O 1
ATOM 672 N N . TRP A 1 83 ? 8.903 -4.899 -8.214 1.00 91.75 83 TRP A N 1
ATOM 673 C CA . TRP A 1 83 ? 7.698 -4.776 -9.016 1.00 91.75 83 TRP A CA 1
ATOM 674 C C . TRP A 1 83 ? 7.163 -6.177 -9.351 1.00 91.75 83 TRP A C 1
ATOM 676 O O . TRP A 1 83 ? 7.917 -7.093 -9.662 1.00 91.75 83 TRP A O 1
ATOM 686 N N . GLU A 1 84 ? 5.842 -6.342 -9.318 1.00 92.81 84 GLU A N 1
ATOM 687 C CA . GLU A 1 84 ? 5.188 -7.544 -9.850 1.00 92.81 84 GLU A CA 1
ATOM 688 C C . GLU A 1 84 ? 5.216 -7.513 -11.384 1.00 92.81 84 GLU A C 1
ATOM 690 O O . GLU A 1 84 ? 5.415 -8.536 -12.038 1.00 92.81 84 GLU A O 1
ATOM 695 N N . ILE A 1 85 ? 5.051 -6.317 -11.962 1.00 92.19 85 ILE A N 1
ATOM 696 C CA . ILE A 1 85 ? 5.232 -6.061 -13.389 1.00 92.19 85 ILE A CA 1
ATOM 697 C C . ILE A 1 85 ? 6.024 -4.758 -13.565 1.00 92.19 85 ILE A C 1
ATOM 699 O O . ILE A 1 85 ? 5.563 -3.715 -13.095 1.00 92.19 85 ILE A O 1
ATOM 703 N N . PRO A 1 86 ? 7.166 -4.772 -14.276 1.00 90.00 86 PRO A N 1
ATOM 704 C CA . PRO A 1 86 ? 7.905 -5.960 -14.723 1.0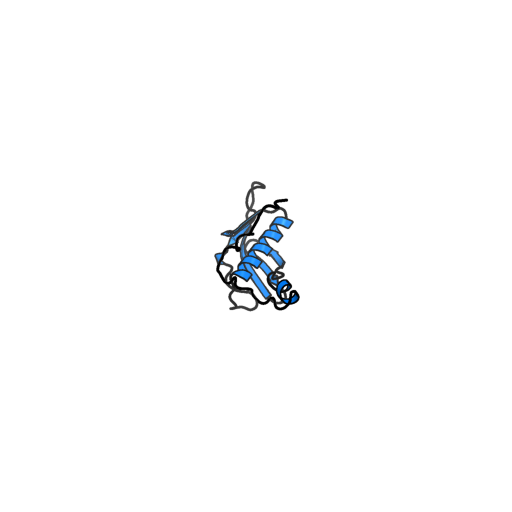0 90.00 86 PRO A CA 1
ATOM 705 C C . PRO A 1 86 ? 8.494 -6.754 -13.535 1.00 90.00 86 PRO A C 1
ATOM 707 O O . PRO A 1 86 ? 8.908 -6.121 -12.566 1.00 90.00 86 PRO A O 1
ATOM 710 N N . PRO A 1 87 ? 8.563 -8.098 -13.607 1.00 88.88 87 PRO A N 1
ATOM 711 C CA . PRO A 1 87 ? 9.205 -8.906 -12.568 1.00 88.88 87 PRO A CA 1
ATOM 712 C C . PRO A 1 87 ? 10.722 -8.662 -12.524 1.00 88.88 87 PRO A C 1
ATOM 714 O O . PRO A 1 87 ? 11.296 -8.145 -13.486 1.00 88.88 87 PRO A O 1
ATOM 717 N N . ASP A 1 88 ? 11.364 -9.037 -11.416 1.00 87.88 88 ASP A N 1
ATOM 718 C CA . ASP A 1 88 ? 12.816 -8.933 -11.174 1.00 87.88 88 ASP A CA 1
ATOM 719 C C . ASP A 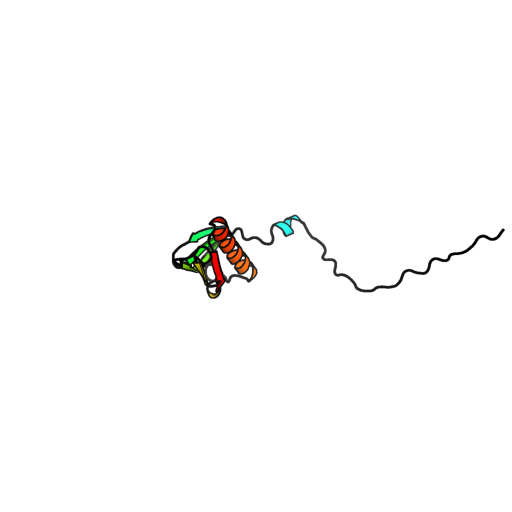1 88 ? 13.382 -7.498 -11.217 1.00 87.88 88 ASP A C 1
ATOM 721 O O . ASP A 1 88 ? 14.598 -7.281 -11.261 1.00 87.88 88 ASP A O 1
ATOM 725 N N . VAL A 1 89 ? 12.514 -6.483 -11.196 1.00 91.00 89 VAL A N 1
ATOM 726 C CA . VAL A 1 89 ? 12.918 -5.079 -11.090 1.00 91.00 89 VAL A CA 1
ATOM 727 C C . VAL A 1 89 ? 12.733 -4.623 -9.652 1.00 91.00 89 VAL A C 1
ATOM 729 O O . VAL A 1 89 ? 11.611 -4.445 -9.180 1.00 91.00 89 VAL A O 1
ATOM 732 N N . ALA A 1 90 ? 13.852 -4.398 -8.966 1.00 92.88 90 ALA A N 1
ATOM 733 C CA . ALA A 1 90 ? 13.856 -3.919 -7.593 1.00 92.88 90 ALA A CA 1
ATOM 734 C C . ALA A 1 90 ? 13.259 -2.508 -7.475 1.00 92.88 90 ALA A C 1
ATOM 736 O O . ALA A 1 90 ? 13.562 -1.613 -8.270 1.00 92.88 90 ALA A O 1
ATOM 737 N N . LEU A 1 91 ? 12.453 -2.313 -6.434 1.00 91.38 91 LEU A N 1
ATOM 738 C CA . LEU A 1 91 ? 11.958 -1.010 -6.016 1.00 91.38 91 LEU A CA 1
ATOM 739 C C . LEU A 1 91 ? 13.093 -0.220 -5.368 1.00 91.38 91 LEU A C 1
ATOM 741 O O . LEU A 1 91 ? 13.706 -0.670 -4.393 1.00 91.38 91 LEU A O 1
ATOM 745 N N . ASN A 1 92 ? 13.347 0.984 -5.869 1.00 91.44 92 ASN A N 1
ATOM 746 C CA . ASN A 1 92 ? 14.237 1.910 -5.179 1.00 91.44 92 ASN A CA 1
ATOM 747 C C . ASN A 1 92 ? 13.538 2.540 -3.960 1.00 91.44 92 ASN A C 1
ATOM 749 O O . ASN A 1 92 ? 12.316 2.516 -3.844 1.00 91.44 92 ASN A O 1
ATOM 753 N N . GLU A 1 93 ? 14.314 3.134 -3.051 1.00 91.00 93 GLU A N 1
ATOM 754 C CA . GLU A 1 93 ? 13.778 3.685 -1.798 1.00 91.00 93 GLU A CA 1
ATOM 755 C C . GLU A 1 93 ? 12.675 4.725 -2.025 1.00 91.00 93 GLU A C 1
ATOM 757 O O . GLU A 1 93 ? 11.683 4.749 -1.308 1.00 91.00 93 GLU A O 1
ATOM 762 N N . THR A 1 94 ? 12.792 5.553 -3.064 1.00 90.44 94 THR A N 1
ATOM 763 C CA . THR A 1 94 ? 11.730 6.508 -3.391 1.00 90.44 94 THR A CA 1
ATOM 764 C C . THR A 1 94 ? 10.454 5.803 -3.828 1.00 90.44 94 THR A C 1
ATOM 766 O O . THR A 1 94 ? 9.382 6.146 -3.345 1.00 90.44 94 THR A O 1
ATOM 769 N N . GLU A 1 95 ? 10.550 4.800 -4.700 1.00 92.06 95 GLU A N 1
ATOM 770 C CA . GLU A 1 95 ? 9.378 4.038 -5.140 1.00 92.06 95 GLU A CA 1
ATOM 771 C C . GLU A 1 95 ? 8.683 3.363 -3.950 1.00 92.06 95 GLU A C 1
ATOM 773 O O . GLU A 1 95 ? 7.456 3.378 -3.871 1.00 92.06 95 GLU A O 1
ATOM 778 N N . LYS A 1 96 ? 9.444 2.854 -2.972 1.00 93.88 96 LYS A N 1
ATOM 779 C CA . LYS A 1 96 ? 8.876 2.309 -1.729 1.00 93.88 96 LYS A CA 1
ATOM 780 C C . LYS A 1 96 ? 8.109 3.373 -0.937 1.00 93.88 96 LYS A C 1
ATOM 782 O O . LYS A 1 96 ? 6.989 3.109 -0.503 1.00 93.88 96 LYS A O 1
ATOM 787 N N . GLN A 1 97 ? 8.665 4.576 -0.786 1.00 93.31 97 GLN A N 1
ATOM 788 C CA . GLN A 1 97 ? 7.982 5.682 -0.099 1.00 93.31 97 GLN A CA 1
ATOM 789 C C . GLN A 1 97 ? 6.730 6.161 -0.849 1.00 93.31 97 GLN A C 1
ATOM 791 O O . GLN A 1 97 ? 5.714 6.466 -0.215 1.00 93.31 97 GLN A O 1
ATOM 796 N N . ASP A 1 98 ? 6.765 6.178 -2.183 1.00 92.00 98 ASP A N 1
ATOM 797 C CA . ASP A 1 98 ? 5.603 6.507 -3.013 1.00 92.00 98 ASP A CA 1
ATOM 798 C C . ASP A 1 98 ? 4.487 5.463 -2.820 1.00 92.00 98 ASP A C 1
ATOM 800 O O . ASP A 1 98 ? 3.321 5.830 -2.655 1.00 92.00 98 ASP A O 1
ATOM 804 N N . ILE A 1 99 ? 4.832 4.170 -2.748 1.00 94.44 99 ILE A N 1
ATOM 805 C CA . ILE A 1 99 ? 3.878 3.086 -2.454 1.00 94.44 99 ILE A CA 1
ATOM 806 C C . ILE A 1 99 ? 3.264 3.257 -1.064 1.00 94.44 99 ILE A C 1
ATOM 808 O O . ILE A 1 99 ? 2.039 3.240 -0.930 1.00 94.44 99 ILE A O 1
ATOM 812 N N . VAL A 1 100 ? 4.087 3.463 -0.032 1.00 95.44 100 VAL A N 1
ATOM 813 C CA . VAL A 1 100 ? 3.605 3.682 1.343 1.00 95.44 100 VAL A CA 1
ATOM 814 C C . VAL A 1 100 ? 2.658 4.880 1.397 1.00 95.44 100 VAL A C 1
ATOM 816 O O . VAL A 1 100 ? 1.596 4.805 2.016 1.00 95.44 100 VAL A O 1
ATOM 819 N N . SER A 1 101 ? 3.000 5.969 0.710 1.00 94.38 101 SER A N 1
ATOM 820 C CA . SER A 1 101 ? 2.174 7.178 0.652 1.00 94.38 101 SER A CA 1
ATOM 821 C C . SER A 1 101 ? 0.836 6.932 -0.051 1.00 94.38 101 SER A C 1
ATOM 823 O O . SER A 1 101 ? -0.203 7.369 0.447 1.00 94.38 101 SER A O 1
ATOM 825 N N . ALA A 1 102 ? 0.836 6.191 -1.163 1.00 94.69 102 ALA A N 1
ATOM 826 C CA . ALA A 1 102 ? -0.379 5.822 -1.888 1.00 94.69 102 ALA A CA 1
ATOM 827 C C . ALA A 1 102 ? -1.308 4.932 -1.044 1.00 94.69 102 ALA A C 1
ATOM 829 O O . ALA A 1 102 ? -2.514 5.184 -0.990 1.00 94.69 102 ALA A O 1
ATOM 830 N N . ILE A 1 103 ? -0.752 3.945 -0.329 1.00 95.94 103 ILE A N 1
ATOM 831 C CA . ILE A 1 103 ? -1.519 3.098 0.595 1.00 95.94 103 ILE A CA 1
ATOM 832 C C . ILE A 1 103 ? -2.100 3.949 1.726 1.00 95.94 103 ILE A C 1
ATOM 834 O O . ILE A 1 103 ? -3.307 3.913 1.950 1.00 95.94 103 ILE A O 1
ATOM 838 N N . ARG A 1 104 ? -1.284 4.768 2.406 1.00 95.56 104 ARG A N 1
ATOM 839 C CA . ARG A 1 104 ? -1.765 5.650 3.488 1.00 95.56 104 ARG A CA 1
ATOM 840 C C . ARG A 1 104 ? -2.932 6.508 3.035 1.00 95.56 104 ARG A C 1
ATOM 842 O O . ARG A 1 104 ? -3.947 6.556 3.721 1.00 95.56 104 ARG A O 1
ATOM 849 N N . LYS A 1 105 ? -2.798 7.137 1.869 1.00 94.94 105 LYS A N 1
ATOM 850 C CA . LYS A 1 105 ? -3.848 7.973 1.297 1.00 94.94 105 LYS A CA 1
ATOM 851 C C . LYS A 1 105 ? -5.134 7.179 1.045 1.00 94.94 105 LYS A C 1
ATOM 853 O O . LYS A 1 105 ? -6.195 7.628 1.454 1.00 94.94 105 LYS A O 1
ATOM 858 N N . HIS A 1 106 ? -5.049 5.988 0.451 1.00 95.12 106 HIS A N 1
ATOM 859 C CA . HIS A 1 106 ? -6.223 5.148 0.181 1.00 95.12 106 HIS A CA 1
ATOM 860 C C . HIS A 1 106 ? -7.022 4.801 1.453 1.00 95.12 106 HIS A C 1
ATOM 862 O O . HIS A 1 106 ? -8.252 4.895 1.466 1.00 95.12 106 HIS A O 1
ATOM 868 N N . PHE A 1 107 ? -6.331 4.434 2.537 1.00 93.75 107 PHE A N 1
ATOM 869 C CA . PHE A 1 107 ? -6.983 4.136 3.817 1.00 93.75 107 PHE A CA 1
ATOM 870 C C . PHE A 1 107 ? -7.513 5.401 4.502 1.00 93.75 107 PHE A C 1
ATOM 872 O O . PHE A 1 107 ? -8.625 5.378 5.025 1.00 93.75 107 PHE A O 1
ATOM 879 N N . GLN A 1 108 ? -6.783 6.519 4.431 1.00 93.50 108 GLN A N 1
ATOM 880 C CA . GLN A 1 108 ? -7.246 7.816 4.939 1.00 93.50 108 GLN A CA 1
ATOM 881 C C . GLN A 1 108 ? -8.526 8.288 4.240 1.00 93.50 108 GLN A C 1
ATOM 883 O O . GLN A 1 108 ? -9.477 8.672 4.919 1.00 93.50 108 GLN A O 1
ATOM 888 N N . ASP A 1 109 ? -8.583 8.197 2.909 1.00 93.94 109 ASP A N 1
ATOM 889 C CA . ASP A 1 109 ? -9.767 8.548 2.112 1.00 93.94 109 ASP A CA 1
ATOM 890 C C . ASP A 1 109 ? -10.976 7.663 2.483 1.00 93.94 109 ASP A C 1
ATOM 892 O O . ASP A 1 109 ? -12.125 8.098 2.412 1.00 93.94 109 ASP A O 1
ATOM 896 N N . SER A 1 110 ? -10.713 6.442 2.960 1.00 91.19 110 SER A N 1
ATOM 897 C CA . SER A 1 110 ? -11.718 5.489 3.449 1.00 91.19 110 SER A CA 1
ATOM 898 C C . SER A 1 110 ? -12.012 5.610 4.954 1.00 91.19 110 SER A C 1
ATOM 900 O O . SER A 1 110 ? -12.798 4.824 5.479 1.00 91.19 110 SER A O 1
ATOM 902 N N . SER A 1 111 ? -11.409 6.576 5.663 1.00 91.62 111 SER A N 1
ATOM 903 C CA . SER A 1 111 ? -11.492 6.724 7.131 1.00 91.62 111 SER A CA 1
ATOM 904 C C . SER A 1 111 ? -11.082 5.464 7.912 1.00 91.62 111 SER A C 1
ATOM 906 O O . SER A 1 111 ? -11.621 5.177 8.980 1.00 91.62 111 SER A O 1
ATOM 908 N N . LEU A 1 112 ? -10.127 4.706 7.374 1.00 92.06 112 LEU A N 1
ATOM 909 C CA . LEU A 1 112 ? -9.581 3.489 7.963 1.00 92.06 112 LEU A CA 1
ATOM 910 C C . LEU A 1 112 ? -8.145 3.716 8.447 1.00 92.06 112 LEU A C 1
ATOM 912 O O . LEU A 1 112 ? -7.388 4.500 7.872 1.00 92.06 112 LEU A O 1
ATOM 916 N N . ILE A 1 113 ? -7.756 2.995 9.498 1.00 93.56 113 ILE A N 1
ATOM 917 C CA . ILE A 1 113 ? -6.394 3.028 10.041 1.00 93.56 113 ILE A CA 1
ATOM 918 C C . ILE A 1 113 ? -5.594 1.871 9.439 1.00 93.56 113 ILE A C 1
ATOM 920 O O . ILE A 1 113 ? -6.072 0.733 9.404 1.00 93.56 113 ILE A O 1
ATOM 924 N N . VAL A 1 114 ? -4.380 2.176 8.980 1.00 95.50 114 VAL A N 1
ATOM 925 C CA . VAL A 1 114 ? -3.405 1.215 8.454 1.00 95.50 114 VAL A CA 1
ATOM 926 C C . VAL A 1 114 ? -2.091 1.339 9.222 1.00 95.50 114 VAL A C 1
ATOM 928 O O . VAL A 1 114 ? -1.614 2.450 9.471 1.00 95.50 114 VAL A O 1
ATOM 931 N N . GLU A 1 115 ? -1.512 0.200 9.583 1.00 96.00 115 GLU A N 1
ATOM 932 C CA . GLU A 1 115 ? -0.208 0.085 10.239 1.00 96.00 115 GLU A CA 1
ATOM 933 C C . GLU A 1 115 ? 0.835 -0.492 9.272 1.00 96.00 115 GLU A C 1
ATOM 935 O O . GLU A 1 115 ? 0.493 -1.208 8.331 1.00 96.00 115 GLU A O 1
ATOM 940 N N . PHE A 1 116 ? 2.107 -0.141 9.467 1.00 95.00 116 PHE A N 1
ATOM 941 C CA . PHE A 1 116 ? 3.222 -0.572 8.621 1.00 95.00 116 PHE A CA 1
ATOM 942 C C . PHE A 1 116 ? 4.297 -1.213 9.500 1.00 95.00 116 PHE A C 1
ATOM 944 O O . PHE A 1 116 ? 4.801 -0.540 10.400 1.00 95.00 116 PHE A O 1
ATOM 951 N N . GLU A 1 117 ? 4.646 -2.466 9.207 1.00 91.81 117 GLU A N 1
ATOM 952 C CA . GLU A 1 117 ? 5.587 -3.311 9.962 1.00 91.81 117 GLU A CA 1
ATOM 953 C C . GLU A 1 117 ? 6.775 -3.766 9.103 1.00 91.81 117 GLU A C 1
ATOM 955 O O . GLU A 1 117 ? 6.557 -4.224 7.954 1.00 91.81 117 GLU A O 1
#

Secondary structure (DSSP, 8-state):
------PPPPPPP------------HHHHSSSS----EEEEE-SSEEEEEETTEEEEEEEEE---SSTTS-SEEE-GGG-SB-SBSTT-BPPHHHHHHHHHHHHHHHHHTT--EEE-